Protein 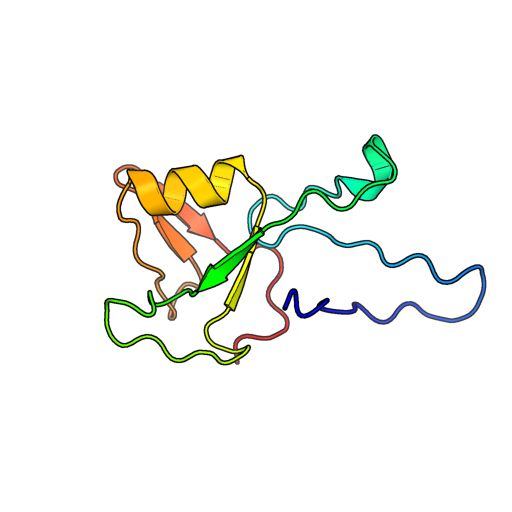AF-A0A9E3M860-F1 (afdb_monomer_lite)

Radius of gyration: 14.05 Å; chains: 1; bounding box: 30×41×35 Å

Sequence (97 aa):
MVYLLTVPEGPISKNRLIVTLQICRWAPRDNYGRLLCQGHHLQWLSRGGRDVLQNMVLICPNHHVAVHRCDSPFDYQHHAFHFPTHKERLLLNTHLK

Structure (mmCIF, N/CA/C/O backbone):
data_AF-A0A9E3M860-F1
#
_entry.id   AF-A0A9E3M860-F1
#
loop_
_atom_site.group_PDB
_atom_site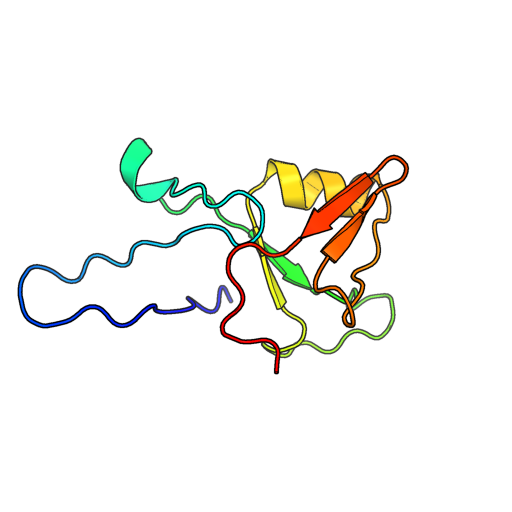.id
_atom_site.type_symbol
_atom_site.label_atom_id
_atom_site.label_alt_id
_atom_site.label_comp_id
_atom_site.label_asym_id
_atom_site.label_entity_id
_atom_site.label_seq_id
_atom_site.pdbx_PDB_ins_code
_atom_site.Cartn_x
_atom_site.Cartn_y
_atom_site.Cartn_z
_atom_site.occupancy
_atom_site.B_iso_or_equiv
_atom_site.auth_seq_id
_atom_site.auth_comp_id
_atom_site.auth_asym_id
_atom_site.auth_atom_id
_atom_site.pdbx_PDB_model_num
ATOM 1 N N . MET A 1 1 ? 1.948 -14.311 7.540 1.00 30.84 1 MET A N 1
ATOM 2 C CA . MET A 1 1 ? 1.380 -15.293 6.592 1.00 30.84 1 MET A CA 1
ATOM 3 C C . MET A 1 1 ? 0.975 -14.525 5.337 1.00 30.84 1 MET A C 1
ATOM 5 O O . MET A 1 1 ? 0.112 -13.667 5.430 1.00 30.84 1 MET A O 1
ATOM 9 N N . VAL A 1 2 ? 1.687 -14.688 4.215 1.00 36.62 2 VAL A N 1
ATOM 10 C CA . VAL A 1 2 ? 1.379 -13.973 2.960 1.00 36.62 2 VAL A CA 1
ATOM 11 C C . VAL A 1 2 ? 0.257 -14.742 2.271 1.00 36.62 2 VAL A C 1
ATOM 13 O O . VAL A 1 2 ? 0.501 -15.807 1.710 1.00 36.62 2 VAL A O 1
ATOM 16 N N . TYR A 1 3 ? -0.975 -14.246 2.363 1.00 39.41 3 TYR A N 1
ATOM 17 C CA . TYR A 1 3 ? -2.092 -14.787 1.597 1.00 39.41 3 TYR A CA 1
ATOM 18 C C . TYR A 1 3 ? -1.824 -14.503 0.114 1.00 39.41 3 TYR A C 1
ATOM 20 O O . TYR A 1 3 ? -1.877 -13.361 -0.339 1.00 39.41 3 TYR A O 1
ATOM 28 N N . LEU A 1 4 ? -1.438 -15.542 -0.626 1.00 46.22 4 LEU A N 1
ATOM 29 C CA . LEU A 1 4 ? -1.261 -15.489 -2.072 1.00 46.22 4 LEU A CA 1
ATOM 30 C C . LEU A 1 4 ? -2.645 -15.299 -2.699 1.00 46.22 4 LEU A C 1
ATOM 32 O O . LEU A 1 4 ? -3.435 -16.238 -2.746 1.00 46.22 4 LEU A O 1
ATOM 36 N N . LEU A 1 5 ? -2.938 -14.084 -3.163 1.00 45.94 5 LEU A N 1
ATOM 37 C CA . LEU A 1 5 ? -4.055 -13.841 -4.069 1.00 45.94 5 LEU A CA 1
ATOM 38 C C . LEU A 1 5 ? -3.736 -14.582 -5.372 1.00 45.94 5 LEU A C 1
ATOM 40 O O . LEU A 1 5 ? -2.903 -14.146 -6.165 1.00 45.94 5 LEU A O 1
ATOM 44 N N . THR A 1 6 ? -4.327 -15.758 -5.548 1.00 42.62 6 THR A N 1
ATOM 45 C CA . THR A 1 6 ? -4.232 -16.518 -6.788 1.00 42.62 6 THR A CA 1
ATOM 46 C C . THR A 1 6 ? -5.158 -15.874 -7.816 1.00 42.62 6 THR A C 1
ATOM 48 O O . THR A 1 6 ? -6.369 -15.796 -7.622 1.00 42.62 6 THR A O 1
ATOM 51 N N . VAL A 1 7 ? -4.596 -15.395 -8.924 1.00 39.78 7 VAL A N 1
ATOM 52 C CA . VAL A 1 7 ? -5.362 -15.249 -10.168 1.00 39.78 7 VAL A CA 1
ATOM 53 C C . VAL A 1 7 ? -5.475 -16.646 -10.795 1.00 39.78 7 VAL A C 1
ATOM 55 O O . VAL A 1 7 ? -4.448 -17.314 -10.933 1.00 39.78 7 VAL A O 1
ATOM 58 N N . PRO A 1 8 ? -6.685 -17.157 -11.090 1.00 36.91 8 PRO A N 1
ATOM 59 C CA . PRO A 1 8 ? -6.832 -18.464 -11.713 1.00 36.91 8 PRO A CA 1
ATOM 60 C C . PRO A 1 8 ? -6.497 -18.349 -13.203 1.00 36.91 8 PRO A C 1
ATOM 62 O O . PRO A 1 8 ? -7.168 -17.630 -13.937 1.00 36.91 8 PRO A O 1
ATOM 65 N N . GLU A 1 9 ? -5.465 -19.062 -13.645 1.00 45.44 9 GLU A N 1
ATOM 66 C CA . GLU A 1 9 ? -5.149 -19.220 -15.067 1.00 45.44 9 GLU A CA 1
ATOM 67 C C . GLU A 1 9 ? -5.814 -20.489 -15.623 1.00 45.44 9 GLU A C 1
ATOM 69 O O . GLU A 1 9 ? -5.917 -21.510 -14.936 1.00 45.44 9 GLU A O 1
ATOM 74 N N . GLY A 1 10 ? -6.271 -20.398 -16.876 1.00 35.84 10 GLY A N 1
ATOM 75 C CA . GLY A 1 10 ? -6.856 -21.491 -17.659 1.00 35.84 10 GLY A CA 1
ATOM 76 C C . GLY A 1 10 ? -5.868 -22.623 -18.001 1.00 35.84 10 GLY A C 1
ATOM 77 O O . GLY A 1 10 ? -4.726 -22.637 -17.536 1.00 35.84 10 GLY A O 1
ATOM 78 N N . PRO A 1 11 ? -6.299 -23.632 -18.784 1.00 43.53 11 PRO A N 1
ATOM 79 C CA . PRO A 1 11 ? -5.675 -24.946 -18.746 1.00 43.53 11 PRO A CA 1
ATOM 80 C C . PRO A 1 11 ? -4.343 -25.032 -19.517 1.00 43.53 11 PRO A C 1
ATOM 82 O O . PRO A 1 11 ? -4.287 -24.850 -20.728 1.00 43.53 11 PRO A O 1
ATOM 85 N N . ILE A 1 12 ? -3.330 -25.488 -18.765 1.00 45.56 12 ILE A N 1
ATOM 86 C CA . ILE A 1 12 ? -2.142 -26.281 -19.148 1.00 45.56 12 ILE A CA 1
ATOM 87 C C . ILE A 1 12 ? -0.889 -25.499 -19.611 1.00 45.56 12 ILE A C 1
ATOM 89 O O . ILE A 1 12 ? -0.614 -25.349 -20.794 1.00 45.56 12 ILE A O 1
ATOM 93 N N . SER A 1 13 ? -0.010 -25.145 -18.661 1.00 35.84 13 SER A N 1
ATOM 94 C CA . SER A 1 13 ? 1.319 -25.786 -18.499 1.00 35.84 13 SER A CA 1
ATOM 95 C C . SER A 1 13 ? 2.120 -25.151 -17.340 1.00 35.84 13 SER A C 1
ATOM 97 O O . SER A 1 13 ? 2.408 -23.963 -17.345 1.00 35.84 13 SER A O 1
ATOM 99 N N . LYS A 1 14 ? 2.510 -25.974 -16.349 1.00 40.56 14 LYS A N 1
ATOM 100 C CA . LYS A 1 14 ? 3.376 -25.663 -15.183 1.00 40.56 14 LYS A CA 1
ATOM 101 C C . LYS A 1 14 ? 2.843 -24.563 -14.242 1.00 40.56 14 LYS A C 1
ATOM 103 O O . LYS A 1 14 ? 2.937 -23.387 -14.554 1.00 40.56 14 LYS A O 1
ATOM 108 N N . ASN A 1 15 ? 2.377 -24.957 -13.049 1.00 44.25 15 ASN A N 1
ATOM 109 C CA . ASN A 1 15 ? 1.962 -24.098 -11.921 1.00 44.25 15 ASN A CA 1
ATOM 110 C C . ASN A 1 15 ? 2.904 -22.898 -11.672 1.00 44.25 15 ASN A C 1
ATOM 112 O O . ASN A 1 15 ? 3.792 -22.951 -10.817 1.00 44.25 15 ASN A O 1
ATOM 116 N N . ARG A 1 16 ? 2.712 -21.797 -12.399 1.00 51.34 16 ARG A N 1
ATOM 117 C CA . ARG A 1 16 ? 3.502 -20.574 -12.279 1.00 51.34 16 ARG A CA 1
ATOM 118 C C . ARG A 1 16 ? 2.598 -19.501 -11.697 1.00 51.34 16 ARG A C 1
ATOM 120 O O . ARG A 1 16 ? 1.874 -18.825 -12.411 1.00 51.34 16 ARG A O 1
ATOM 127 N N . LEU A 1 17 ? 2.641 -19.365 -10.375 1.00 54.19 17 LEU A N 1
ATOM 128 C CA . LEU A 1 17 ? 1.980 -18.268 -9.674 1.00 54.19 17 LEU A CA 1
ATOM 129 C C . LEU A 1 17 ? 2.667 -16.952 -10.060 1.00 54.19 17 LEU A C 1
ATOM 131 O O . LEU A 1 17 ? 3.754 -16.643 -9.556 1.00 54.19 17 LEU A O 1
ATOM 135 N N . ILE A 1 18 ? 2.050 -16.196 -10.966 1.00 57.88 18 ILE A N 1
ATOM 136 C CA . ILE A 1 18 ? 2.423 -14.809 -11.235 1.00 57.88 18 ILE A CA 1
ATOM 137 C C . ILE A 1 18 ? 1.825 -13.975 -10.106 1.00 57.88 18 ILE A C 1
ATOM 139 O O . ILE A 1 18 ? 0.611 -13.900 -9.937 1.00 57.88 18 ILE A O 1
ATOM 143 N N . VAL A 1 19 ? 2.695 -13.387 -9.289 1.00 70.62 19 VAL A N 1
ATOM 144 C CA . VAL A 1 19 ? 2.286 -12.479 -8.217 1.00 70.62 19 VAL A CA 1
ATOM 145 C C . VAL A 1 19 ? 2.588 -11.069 -8.681 1.00 70.62 19 VAL A C 1
ATOM 147 O O . VAL A 1 19 ? 3.741 -10.630 -8.683 1.00 70.62 19 VAL A O 1
ATOM 150 N N . THR A 1 20 ? 1.533 -10.383 -9.092 1.00 81.69 20 THR A N 1
ATOM 151 C CA . THR A 1 20 ? 1.584 -8.996 -9.530 1.00 81.69 20 THR A CA 1
ATOM 152 C C . THR A 1 20 ? 1.165 -8.087 -8.378 1.00 81.69 20 THR A C 1
ATOM 154 O O . THR A 1 20 ? 0.159 -8.326 -7.713 1.00 81.69 20 THR A O 1
ATOM 157 N N . LEU A 1 21 ? 1.957 -7.050 -8.114 1.00 91.06 21 LEU A N 1
ATOM 158 C CA . LEU A 1 21 ? 1.765 -6.175 -6.957 1.00 91.06 21 LEU A CA 1
ATOM 159 C C . LEU A 1 21 ? 0.602 -5.203 -7.152 1.00 91.06 21 LEU A C 1
ATOM 161 O O . LEU A 1 21 ? 0.416 -4.655 -8.238 1.00 91.06 21 LEU A O 1
ATOM 165 N N . GLN A 1 22 ? -0.156 -4.954 -6.084 1.00 95.19 22 GLN A N 1
ATOM 166 C CA . GLN A 1 22 ? -1.475 -4.332 -6.203 1.00 95.19 22 GLN A CA 1
ATOM 167 C C . GLN A 1 22 ? -1.447 -2.833 -6.511 1.00 95.19 22 GLN A C 1
ATOM 169 O O . GLN A 1 22 ? -2.411 -2.347 -7.088 1.00 95.19 22 GLN A O 1
ATOM 174 N N . ILE A 1 23 ? -0.361 -2.114 -6.201 1.00 95.88 23 ILE A N 1
ATOM 175 C CA . ILE A 1 23 ? -0.214 -0.682 -6.532 1.00 95.88 23 ILE A CA 1
ATOM 176 C C . ILE A 1 23 ? 0.512 -0.480 -7.867 1.00 95.88 23 ILE A C 1
ATOM 178 O O . ILE A 1 23 ? -0.009 0.178 -8.752 1.00 95.88 23 ILE A O 1
ATOM 182 N N . CYS A 1 24 ? 1.695 -1.069 -8.065 1.00 94.38 24 CYS A N 1
ATOM 183 C CA . CYS A 1 24 ? 2.536 -0.757 -9.232 1.00 94.38 24 CYS A CA 1
ATOM 184 C C . CYS A 1 24 ? 2.489 -1.777 -10.374 1.00 94.38 24 CYS A C 1
ATOM 186 O O . CYS A 1 24 ? 3.204 -1.620 -11.360 1.00 94.38 24 CYS A O 1
ATOM 188 N N . ARG A 1 25 ? 1.715 -2.860 -10.232 1.00 92.06 25 ARG A N 1
ATOM 189 C CA . ARG A 1 25 ? 1.658 -3.997 -11.171 1.00 92.06 25 ARG A CA 1
ATOM 190 C C . ARG A 1 25 ? 3.003 -4.647 -11.497 1.00 92.06 25 ARG A C 1
ATOM 192 O O . ARG A 1 25 ? 3.113 -5.411 -12.453 1.00 92.06 25 ARG A O 1
ATOM 199 N N . TRP A 1 26 ? 4.033 -4.384 -10.706 1.00 90.50 26 TRP A N 1
ATOM 200 C CA . TRP A 1 26 ? 5.320 -5.016 -10.925 1.00 90.50 26 TRP A CA 1
ATOM 201 C C . TRP A 1 26 ? 5.249 -6.500 -10.553 1.00 90.50 26 TRP A C 1
ATOM 203 O O . TRP A 1 26 ? 4.667 -6.859 -9.528 1.00 90.50 26 TRP A O 1
ATOM 213 N N . ALA A 1 27 ? 5.835 -7.354 -11.391 1.00 88.12 27 ALA A N 1
ATOM 214 C CA . ALA A 1 27 ? 5.903 -8.801 -11.207 1.00 88.12 27 ALA A CA 1
ATOM 215 C C . ALA A 1 27 ? 7.366 -9.212 -10.950 1.00 88.12 27 ALA A C 1
ATOM 217 O O . ALA A 1 27 ? 8.071 -9.641 -11.864 1.00 88.12 27 ALA A O 1
ATOM 218 N N . PRO A 1 28 ? 7.882 -9.066 -9.713 1.00 84.25 28 PRO A N 1
ATOM 219 C CA . PRO A 1 28 ? 9.300 -9.294 -9.419 1.00 84.25 28 PRO A CA 1
ATOM 220 C C . PRO A 1 28 ? 9.759 -10.725 -9.717 1.00 84.25 28 PRO A C 1
ATOM 222 O O . PRO A 1 28 ? 10.929 -10.946 -10.023 1.00 84.25 28 PRO A O 1
ATOM 225 N N . ARG A 1 29 ? 8.845 -11.701 -9.682 1.00 83.38 29 ARG A N 1
ATOM 226 C CA . ARG A 1 29 ? 9.161 -13.092 -10.019 1.00 83.38 29 ARG A CA 1
ATOM 227 C C . ARG A 1 29 ? 9.625 -13.250 -11.464 1.00 83.38 29 ARG A C 1
ATOM 229 O O . ARG A 1 29 ? 10.491 -14.086 -11.701 1.00 83.38 29 ARG A O 1
ATOM 236 N N . ASP A 1 30 ? 9.093 -12.468 -12.396 1.00 84.81 30 ASP A N 1
ATOM 237 C CA . ASP A 1 30 ? 9.472 -12.584 -13.806 1.00 84.81 30 ASP A CA 1
ATOM 238 C C . ASP A 1 30 ? 10.873 -12.038 -14.069 1.00 84.81 30 ASP A C 1
ATOM 240 O O . ASP A 1 30 ? 11.571 -12.550 -14.938 1.00 84.81 30 ASP A O 1
ATOM 244 N N . ASN A 1 31 ? 11.320 -11.081 -13.254 1.00 85.56 31 ASN A N 1
ATOM 245 C CA . ASN A 1 31 ? 12.644 -10.480 -13.384 1.00 85.56 31 ASN A CA 1
ATOM 246 C C . ASN A 1 31 ? 13.714 -11.185 -12.533 1.00 85.56 31 ASN A C 1
ATOM 248 O O . ASN A 1 31 ? 14.867 -11.259 -12.939 1.00 85.56 31 ASN A O 1
ATOM 252 N N . TYR A 1 32 ? 13.351 -11.708 -11.355 1.00 87.69 32 TYR A N 1
ATOM 253 C CA . TYR A 1 32 ? 14.320 -12.236 -10.379 1.00 87.69 32 TYR A CA 1
ATOM 254 C C . TYR A 1 32 ? 14.093 -13.696 -9.976 1.00 87.69 32 TYR A C 1
ATOM 256 O O . TYR A 1 32 ? 14.824 -14.225 -9.142 1.00 87.69 32 TYR A O 1
ATOM 264 N N . GLY A 1 33 ? 13.038 -14.353 -10.465 1.00 85.19 33 GLY A N 1
ATOM 265 C CA . GLY A 1 33 ? 12.669 -15.714 -10.050 1.00 85.19 33 GLY A CA 1
ATOM 266 C C . GLY A 1 33 ? 12.195 -15.834 -8.591 1.00 85.19 33 GLY A C 1
ATOM 267 O O . GLY A 1 33 ? 11.914 -16.937 -8.114 1.00 85.19 33 GLY A O 1
ATOM 268 N N . ARG A 1 34 ? 12.078 -14.714 -7.867 1.00 84.19 34 ARG A N 1
ATOM 269 C CA . ARG A 1 34 ? 11.711 -14.639 -6.445 1.00 84.19 34 ARG A CA 1
ATOM 270 C C . ARG A 1 34 ? 10.496 -13.737 -6.239 1.00 84.19 34 ARG A C 1
ATOM 272 O O . ARG A 1 34 ? 10.283 -12.784 -6.981 1.00 84.19 34 ARG A O 1
ATOM 279 N N . LEU A 1 35 ? 9.705 -14.028 -5.207 1.00 84.12 35 LEU A N 1
ATOM 280 C CA . LEU A 1 3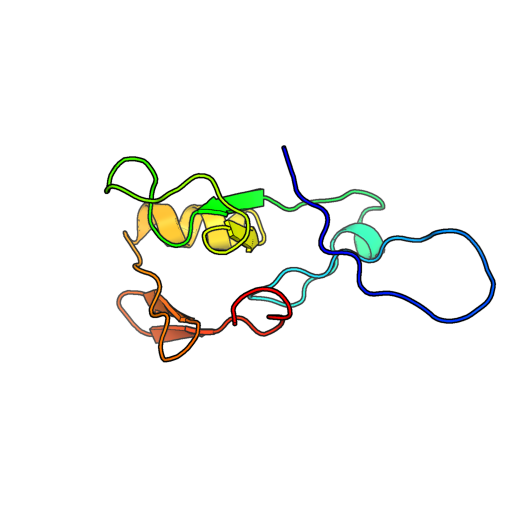5 ? 8.655 -13.116 -4.751 1.00 84.12 35 LEU A CA 1
ATOM 281 C C . LEU A 1 35 ? 9.300 -11.999 -3.937 1.00 84.12 35 LEU A C 1
ATOM 283 O O . LEU A 1 35 ? 9.922 -12.273 -2.916 1.00 84.12 35 LEU A O 1
ATOM 287 N N . LEU A 1 36 ? 9.139 -10.757 -4.390 1.00 88.00 36 LEU A N 1
ATOM 288 C CA . LEU A 1 36 ? 9.601 -9.560 -3.685 1.00 88.00 36 LEU A CA 1
ATOM 289 C C . LEU A 1 36 ? 8.387 -8.686 -3.358 1.00 88.00 36 LEU A C 1
ATOM 291 O O . LEU A 1 36 ? 8.144 -7.652 -3.978 1.00 88.00 36 LEU A O 1
ATOM 295 N N . CYS A 1 37 ? 7.576 -9.169 -2.422 1.00 89.12 37 CYS A N 1
ATOM 296 C CA . CYS A 1 37 ? 6.306 -8.570 -2.031 1.00 89.12 37 CYS A CA 1
ATOM 297 C C . CYS A 1 37 ? 6.162 -8.541 -0.508 1.00 89.12 37 CYS A C 1
ATOM 299 O O . CYS A 1 37 ? 6.700 -9.402 0.188 1.00 89.12 37 CYS A O 1
ATOM 301 N N . GLN A 1 38 ? 5.411 -7.571 0.002 1.00 93.00 38 GLN A N 1
ATOM 302 C CA . GLN A 1 38 ? 5.133 -7.399 1.423 1.00 93.00 38 GLN A CA 1
ATOM 303 C C . GLN A 1 38 ? 3.628 -7.241 1.629 1.00 93.00 38 GLN A C 1
ATOM 305 O O . GLN A 1 38 ? 2.961 -6.531 0.875 1.00 93.00 38 GLN A O 1
ATOM 310 N N . GLY A 1 39 ? 3.101 -7.954 2.624 1.00 93.62 39 GLY A N 1
ATOM 311 C CA . GLY A 1 39 ? 1.736 -7.758 3.093 1.00 93.62 39 GLY A CA 1
ATOM 312 C C . GLY A 1 39 ? 1.684 -6.542 4.009 1.00 93.62 39 GLY A C 1
ATOM 313 O O . GLY A 1 39 ? 2.530 -6.414 4.890 1.00 93.62 39 GLY A O 1
ATOM 314 N N . HIS A 1 40 ? 0.696 -5.684 3.807 1.00 96.88 40 HIS A N 1
ATOM 315 C CA . HIS A 1 40 ? 0.437 -4.516 4.638 1.00 96.88 40 HIS A CA 1
ATOM 316 C C . HIS A 1 40 ? -1.041 -4.478 5.017 1.00 96.88 40 HIS A C 1
ATOM 318 O O . HIS A 1 40 ? -1.888 -4.828 4.193 1.00 96.88 40 HIS A O 1
ATOM 324 N N . HIS A 1 41 ? -1.364 -4.057 6.239 1.00 97.81 41 HIS A N 1
ATOM 325 C CA . HIS A 1 41 ? -2.756 -3.878 6.643 1.00 97.81 41 HIS A CA 1
ATOM 326 C C . HIS A 1 41 ? -3.272 -2.496 6.225 1.00 97.81 41 HIS A C 1
ATOM 328 O O . HIS A 1 41 ? -2.684 -1.498 6.623 1.00 97.81 41 HIS A O 1
ATOM 334 N N . LEU A 1 42 ? -4.368 -2.428 5.461 1.00 97.31 42 LEU A N 1
ATOM 335 C CA . LEU A 1 42 ? -4.954 -1.182 4.933 1.00 97.31 42 LEU A CA 1
ATOM 336 C C . LEU A 1 42 ? -5.289 -0.184 6.054 1.00 97.31 42 LEU A C 1
ATOM 338 O O . LEU A 1 42 ? -4.930 0.988 5.986 1.00 97.31 42 LEU A O 1
ATOM 342 N N . GLN A 1 43 ? -5.942 -0.673 7.108 1.00 97.69 43 GLN A N 1
ATOM 343 C CA . GLN A 1 43 ? -6.005 -0.050 8.423 1.00 97.69 43 GLN A CA 1
ATOM 344 C C . GLN A 1 43 ? -4.987 -0.737 9.330 1.00 97.69 43 GLN A C 1
ATOM 346 O O . GLN A 1 43 ? -5.034 -1.954 9.529 1.00 97.69 43 GLN A O 1
ATOM 351 N N . TRP A 1 44 ? -4.085 0.042 9.917 1.00 97.56 44 TRP A N 1
ATOM 352 C CA . TRP A 1 44 ? -3.022 -0.498 10.757 1.00 97.56 44 TRP A CA 1
ATOM 353 C C . TRP A 1 44 ? -3.576 -1.219 11.984 1.00 97.56 44 TRP A C 1
ATOM 355 O O . TRP A 1 44 ? -4.479 -0.715 12.653 1.00 97.56 44 TRP A O 1
ATOM 365 N N . LEU A 1 45 ? -2.977 -2.362 12.334 1.00 97.50 45 LEU A N 1
ATOM 366 C CA . LEU A 1 45 ? -3.356 -3.128 13.528 1.00 97.50 45 LEU A CA 1
ATOM 367 C C . LEU A 1 45 ? -3.241 -2.286 14.808 1.00 97.50 45 LEU A C 1
ATOM 369 O O . LEU A 1 45 ? -4.139 -2.299 15.645 1.00 97.50 45 LEU A O 1
ATOM 373 N N . SER A 1 46 ? -2.185 -1.472 14.921 1.00 96.88 46 SER A N 1
ATOM 374 C CA . SER A 1 46 ? -1.983 -0.542 16.044 1.00 96.88 46 SER A CA 1
ATOM 375 C C . SER A 1 46 ? -3.037 0.568 16.133 1.00 96.88 46 SER A C 1
ATOM 377 O O . SER A 1 46 ? -3.121 1.253 17.147 1.00 96.88 46 SER A O 1
ATOM 379 N N . ARG A 1 47 ? -3.847 0.748 15.083 1.00 97.38 47 ARG A N 1
ATOM 380 C CA . ARG A 1 47 ? -4.929 1.736 14.979 1.00 97.38 47 ARG A CA 1
ATOM 381 C C . ARG A 1 47 ? -6.299 1.058 14.838 1.00 97.38 47 ARG A C 1
ATOM 383 O O . ARG A 1 47 ? -7.201 1.593 14.194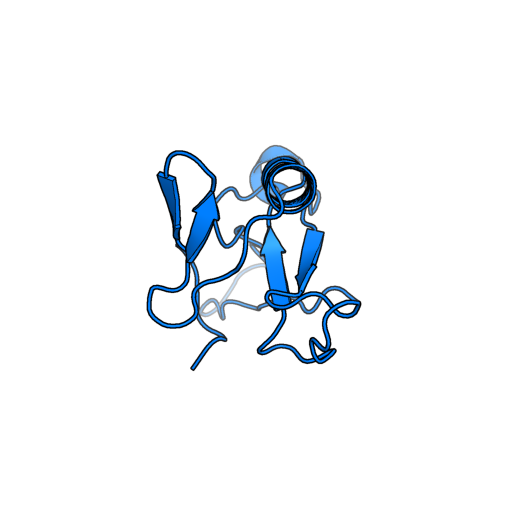 1.00 97.38 47 ARG A O 1
ATOM 390 N N . GLY A 1 48 ? -6.443 -0.141 15.407 1.00 97.12 48 GLY A N 1
ATOM 391 C CA . GLY A 1 48 ? -7.706 -0.886 15.452 1.00 97.12 48 GLY A CA 1
ATOM 392 C C . GLY A 1 48 ? -8.048 -1.665 14.179 1.00 97.12 48 GLY A C 1
ATOM 393 O O . GLY A 1 48 ? -9.167 -2.158 14.052 1.00 97.12 48 GLY A O 1
ATOM 394 N N . GLY A 1 49 ? -7.112 -1.791 13.235 1.00 97.12 49 GLY A N 1
ATOM 395 C CA . GLY A 1 49 ? -7.278 -2.647 12.065 1.00 97.12 49 GLY A CA 1
ATOM 396 C C . GLY A 1 49 ? -7.417 -4.121 12.448 1.00 97.12 49 GLY A C 1
ATOM 397 O O . GLY A 1 49 ? -6.790 -4.596 13.393 1.00 97.12 49 GLY A O 1
ATOM 398 N N . ARG A 1 50 ? -8.230 -4.865 11.694 1.00 96.56 50 ARG A N 1
ATOM 399 C CA . ARG A 1 50 ? -8.427 -6.309 11.899 1.00 96.56 50 ARG A CA 1
ATOM 400 C C . ARG A 1 50 ? -7.407 -7.120 11.104 1.00 96.56 50 ARG A C 1
ATOM 402 O O . ARG A 1 50 ? -7.097 -6.763 9.970 1.00 96.56 50 ARG A O 1
ATOM 409 N N . ASP A 1 51 ? -6.951 -8.246 11.641 1.00 95.25 51 ASP A N 1
ATOM 410 C CA . ASP A 1 51 ? -6.099 -9.185 10.899 1.00 95.25 51 ASP A CA 1
ATOM 411 C C . ASP A 1 51 ? -6.947 -10.112 10.008 1.00 95.25 51 ASP A C 1
ATOM 413 O O . ASP A 1 51 ? -7.194 -11.274 10.318 1.00 95.25 51 ASP A O 1
ATOM 417 N N . VAL A 1 52 ? -7.489 -9.549 8.925 1.00 92.75 52 VAL A N 1
ATOM 418 C CA . VAL A 1 52 ? -8.348 -10.244 7.952 1.00 92.75 52 VAL A CA 1
ATOM 419 C C . VAL A 1 52 ? -7.945 -9.875 6.530 1.00 92.75 52 VAL A C 1
ATOM 421 O O . VAL A 1 52 ? -7.435 -8.781 6.293 1.00 92.75 52 VAL A O 1
ATOM 424 N N . LEU A 1 53 ? -8.233 -10.745 5.558 1.00 90.25 53 LEU A N 1
ATOM 425 C CA . LEU A 1 53 ? -7.848 -10.528 4.158 1.00 90.25 53 LEU A CA 1
ATOM 426 C C . LEU A 1 53 ? -8.406 -9.215 3.580 1.00 90.25 53 LEU A C 1
ATOM 428 O O . LEU A 1 53 ? -7.711 -8.536 2.832 1.00 90.25 53 LEU A O 1
ATOM 432 N N . GLN A 1 54 ? -9.623 -8.816 3.967 1.00 93.31 54 GLN A N 1
ATOM 433 C CA . GLN A 1 54 ? -10.249 -7.555 3.531 1.00 93.31 54 GLN A CA 1
ATOM 434 C C . GLN A 1 54 ? -9.549 -6.307 4.086 1.00 93.31 54 GLN A C 1
ATOM 436 O O . GLN A 1 54 ? -9.839 -5.197 3.662 1.00 93.31 54 GLN A O 1
ATOM 441 N N . ASN A 1 55 ? -8.641 -6.478 5.044 1.00 96.00 55 ASN A N 1
ATOM 442 C CA . ASN A 1 55 ? -7.802 -5.417 5.575 1.00 96.00 55 ASN A CA 1
ATOM 443 C C . ASN A 1 55 ? -6.339 -5.599 5.153 1.00 96.00 55 ASN A C 1
ATOM 445 O O . ASN A 1 55 ? -5.468 -4.992 5.752 1.00 96.00 55 ASN A O 1
ATOM 449 N N . MET A 1 56 ? -6.029 -6.443 4.167 1.00 95.62 56 MET A N 1
ATOM 450 C CA . MET A 1 56 ? -4.658 -6.665 3.706 1.00 95.62 56 MET A CA 1
ATOM 451 C C . MET A 1 56 ? -4.457 -6.192 2.269 1.00 95.62 56 MET A C 1
ATOM 453 O O . MET A 1 56 ? -5.381 -6.196 1.462 1.00 95.62 56 MET A O 1
ATOM 457 N N . VAL A 1 57 ? -3.223 -5.831 1.934 1.00 95.62 57 VAL A N 1
ATOM 458 C CA . VAL A 1 57 ? -2.771 -5.546 0.571 1.00 95.62 57 VAL A CA 1
ATOM 459 C C . VAL A 1 57 ? -1.365 -6.095 0.354 1.00 95.62 57 VAL A C 1
ATOM 461 O O . VAL A 1 57 ? -0.551 -6.126 1.276 1.00 95.62 57 VAL A O 1
ATOM 464 N N . LEU A 1 58 ? -1.074 -6.530 -0.868 1.00 93.81 58 LEU A N 1
ATOM 465 C CA . LEU A 1 58 ? 0.224 -7.029 -1.298 1.00 93.81 58 LEU A CA 1
ATOM 466 C C . LEU A 1 58 ? 0.937 -6.002 -2.189 1.00 93.81 58 LEU A C 1
ATOM 468 O O . LEU A 1 58 ? 0.525 -5.736 -3.321 1.00 93.81 58 LEU A O 1
ATOM 472 N N . ILE A 1 59 ? 2.032 -5.434 -1.689 1.00 95.62 59 ILE A N 1
ATOM 473 C CA . ILE A 1 59 ? 2.744 -4.304 -2.311 1.00 95.62 59 ILE A CA 1
ATOM 474 C C . ILE A 1 59 ? 4.259 -4.544 -2.381 1.00 95.62 59 ILE A C 1
ATOM 476 O O . ILE A 1 59 ? 4.771 -5.513 -1.819 1.00 95.62 59 ILE A O 1
ATOM 480 N N . CYS A 1 60 ? 4.993 -3.705 -3.124 1.00 94.88 60 CYS A N 1
ATOM 481 C CA . CYS A 1 60 ? 6.459 -3.811 -3.186 1.00 94.88 60 CYS A CA 1
ATOM 482 C C . CYS A 1 60 ? 7.105 -3.201 -1.930 1.00 94.88 60 CYS A C 1
ATOM 484 O O . CYS A 1 60 ? 6.470 -2.372 -1.273 1.00 94.88 60 CYS A O 1
ATOM 486 N N . PRO A 1 61 ? 8.380 -3.524 -1.634 1.00 95.62 61 PRO A N 1
ATOM 487 C CA . PRO A 1 61 ? 9.102 -2.907 -0.522 1.00 95.62 61 PRO A CA 1
ATOM 488 C C . PRO A 1 61 ? 9.117 -1.372 -0.558 1.00 95.62 61 PRO A C 1
ATOM 490 O O . PRO A 1 61 ? 8.951 -0.742 0.482 1.00 95.62 61 PRO A O 1
ATOM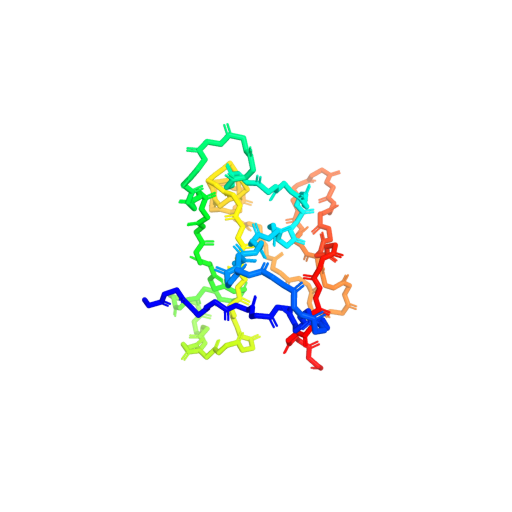 493 N N . ASN A 1 62 ? 9.239 -0.759 -1.743 1.00 96.75 62 ASN A N 1
ATOM 494 C CA . ASN A 1 62 ? 9.253 0.704 -1.869 1.00 96.75 62 ASN A CA 1
ATOM 495 C C . ASN A 1 62 ? 7.910 1.321 -1.453 1.00 96.75 62 ASN A C 1
ATOM 497 O O . ASN A 1 62 ? 7.897 2.240 -0.641 1.00 96.75 62 ASN A O 1
ATOM 501 N N . HIS A 1 63 ? 6.786 0.787 -1.944 1.00 97.69 63 HIS A N 1
ATOM 502 C CA . HIS A 1 63 ? 5.455 1.271 -1.560 1.00 97.69 63 HIS A CA 1
ATOM 503 C C . HIS A 1 63 ? 5.164 0.999 -0.084 1.00 97.69 63 HIS A C 1
ATOM 505 O O . HIS A 1 63 ? 4.587 1.845 0.587 1.00 97.69 63 HIS A O 1
ATOM 511 N N . HIS A 1 64 ? 5.595 -0.146 0.451 1.00 98.00 64 HIS A N 1
ATOM 512 C CA . HIS A 1 64 ? 5.395 -0.454 1.865 1.00 98.00 64 HIS A CA 1
ATOM 513 C C . HIS A 1 64 ? 6.118 0.541 2.777 1.00 98.00 64 HIS A C 1
ATOM 515 O O . HIS A 1 64 ? 5.523 1.079 3.710 1.00 98.00 64 HIS A O 1
ATOM 521 N N . VAL A 1 65 ? 7.384 0.843 2.468 1.00 98.19 65 VAL A N 1
ATOM 522 C CA . VAL A 1 65 ? 8.146 1.872 3.182 1.00 98.19 65 VAL A CA 1
ATOM 523 C C . VAL A 1 65 ? 7.511 3.250 2.996 1.00 98.19 65 VAL A C 1
ATOM 525 O O . VAL A 1 65 ? 7.410 3.983 3.976 1.00 98.19 65 VAL A O 1
ATOM 528 N N . ALA A 1 66 ? 7.057 3.601 1.789 1.00 98.31 66 ALA A N 1
ATOM 529 C CA . ALA A 1 66 ? 6.400 4.881 1.524 1.00 98.31 66 ALA A CA 1
ATOM 530 C C . ALA A 1 66 ? 5.129 5.059 2.368 1.00 98.31 66 ALA A C 1
ATOM 532 O O . ALA A 1 66 ? 5.006 6.068 3.056 1.00 98.31 66 ALA A O 1
ATOM 533 N N . VAL A 1 67 ? 4.232 4.064 2.394 1.00 98.38 67 VAL A N 1
ATOM 534 C CA . VAL A 1 67 ? 2.990 4.104 3.190 1.00 98.38 67 VAL A CA 1
ATOM 535 C C . VAL A 1 67 ? 3.290 4.332 4.671 1.00 98.38 67 VAL A C 1
ATOM 537 O O . VAL A 1 67 ? 2.674 5.190 5.302 1.00 98.38 67 VAL A O 1
ATOM 540 N N . HIS A 1 68 ? 4.275 3.617 5.225 1.00 98.06 68 HIS A N 1
ATOM 541 C CA . HIS A 1 68 ? 4.670 3.795 6.621 1.00 98.06 68 HIS A CA 1
ATOM 542 C C . HIS A 1 68 ? 5.334 5.148 6.891 1.00 98.06 68 HIS A C 1
ATOM 544 O O . HIS A 1 68 ? 5.016 5.792 7.888 1.00 98.06 68 HIS A O 1
ATOM 550 N N . ARG A 1 69 ? 6.260 5.590 6.032 1.00 98.25 69 ARG A N 1
ATOM 551 C CA . ARG A 1 69 ? 7.000 6.844 6.240 1.00 98.25 69 ARG A CA 1
ATOM 552 C C . ARG A 1 69 ? 6.143 8.086 6.057 1.00 98.25 69 ARG A C 1
ATOM 554 O O . ARG A 1 69 ? 6.397 9.085 6.719 1.00 98.25 69 ARG A O 1
ATOM 561 N N . CYS A 1 70 ? 5.165 8.028 5.163 1.00 98.25 70 CYS A N 1
ATOM 562 C CA . CYS A 1 70 ? 4.265 9.137 4.879 1.00 98.25 70 CYS A CA 1
ATOM 563 C C . CYS A 1 70 ? 2.968 9.078 5.697 1.00 98.25 70 CYS A C 1
ATOM 565 O O . CYS A 1 70 ? 2.079 9.882 5.431 1.00 98.25 70 CYS A O 1
ATOM 567 N N . ASP A 1 71 ? 2.848 8.133 6.639 1.00 98.06 71 ASP A N 1
ATOM 568 C CA . ASP A 1 71 ? 1.636 7.880 7.429 1.00 98.06 71 ASP A CA 1
ATOM 569 C C . ASP A 1 71 ? 0.357 7.881 6.572 1.00 98.06 71 ASP A C 1
ATOM 571 O O . ASP A 1 71 ? -0.635 8.538 6.880 1.00 98.06 71 ASP A O 1
ATOM 575 N N . SER A 1 72 ? 0.422 7.217 5.416 1.00 98.31 72 SER A N 1
ATOM 576 C CA . SER A 1 72 ? -0.575 7.371 4.356 1.00 98.31 72 SER A CA 1
ATOM 577 C C . SER A 1 72 ? -1.792 6.479 4.612 1.00 98.31 72 SER A C 1
ATOM 579 O O . SER A 1 72 ? -1.661 5.254 4.540 1.00 98.31 72 SER A O 1
ATOM 581 N N . PRO A 1 73 ? -2.983 7.041 4.899 1.00 98.06 73 PRO A N 1
ATOM 582 C CA . PRO A 1 73 ? -4.176 6.245 5.151 1.00 98.06 73 PRO A CA 1
ATOM 583 C C . PRO A 1 73 ? -4.732 5.652 3.853 1.00 98.06 73 PRO A C 1
ATOM 585 O O . PRO A 1 73 ? -4.594 6.229 2.768 1.00 98.06 73 PRO A O 1
ATOM 588 N N . PHE A 1 74 ? -5.409 4.510 3.976 1.00 98.25 74 PHE A N 1
ATOM 589 C CA . PHE A 1 74 ? -6.158 3.919 2.875 1.00 98.25 74 PHE A CA 1
ATOM 590 C C . PHE A 1 74 ? -7.587 4.467 2.815 1.00 98.25 74 PHE A C 1
ATOM 592 O O . PHE A 1 74 ? -8.326 4.455 3.798 1.00 98.25 74 PHE A O 1
ATOM 599 N N . ASP A 1 75 ? -7.987 4.907 1.632 1.00 96.56 75 ASP A N 1
ATOM 600 C CA . ASP A 1 75 ? -9.335 5.340 1.298 1.00 96.56 75 ASP A CA 1
ATOM 601 C C . ASP A 1 75 ? -10.071 4.204 0.594 1.00 96.56 75 ASP A C 1
ATOM 603 O O . ASP A 1 75 ? -9.803 3.883 -0.569 1.00 96.56 75 ASP A O 1
ATOM 607 N N . TYR A 1 76 ? -11.011 3.604 1.321 1.00 94.50 76 TYR A N 1
ATOM 608 C CA . TYR A 1 76 ? -11.828 2.492 0.847 1.00 94.50 76 TYR A CA 1
ATOM 609 C C . TYR A 1 76 ? -12.802 2.894 -0.265 1.00 94.50 76 TYR A C 1
ATOM 611 O O . TYR A 1 76 ? -13.127 2.059 -1.099 1.00 94.50 76 TYR A O 1
ATOM 619 N N . GLN A 1 77 ? -13.229 4.158 -0.338 1.00 94.19 77 GLN A N 1
ATOM 620 C CA . GLN A 1 77 ? -14.142 4.612 -1.388 1.00 94.19 77 GLN A CA 1
ATOM 621 C C . GLN A 1 77 ? -13.438 4.661 -2.750 1.00 94.19 77 GLN A C 1
ATOM 623 O O . GLN A 1 77 ? -14.021 4.297 -3.770 1.00 94.19 77 GLN A O 1
ATOM 628 N N . HIS A 1 78 ? -12.175 5.090 -2.777 1.00 95.50 78 HIS A N 1
ATOM 629 C CA . HIS A 1 78 ? -11.404 5.217 -4.020 1.00 95.50 78 HIS A CA 1
ATOM 630 C C . HIS A 1 78 ? -10.408 4.070 -4.255 1.00 95.50 78 HIS A C 1
ATOM 632 O O . HIS A 1 78 ? -9.749 4.032 -5.305 1.00 95.50 78 HIS A O 1
ATOM 638 N N . HIS A 1 79 ? -10.312 3.145 -3.295 1.00 96.69 79 HIS A N 1
ATOM 639 C CA . HIS A 1 79 ? -9.314 2.081 -3.217 1.00 96.69 79 HIS A CA 1
ATOM 640 C C . HIS A 1 79 ? -7.893 2.614 -3.432 1.00 96.69 79 HIS A C 1
ATOM 642 O O . HIS A 1 79 ? -7.182 2.170 -4.337 1.00 96.69 79 H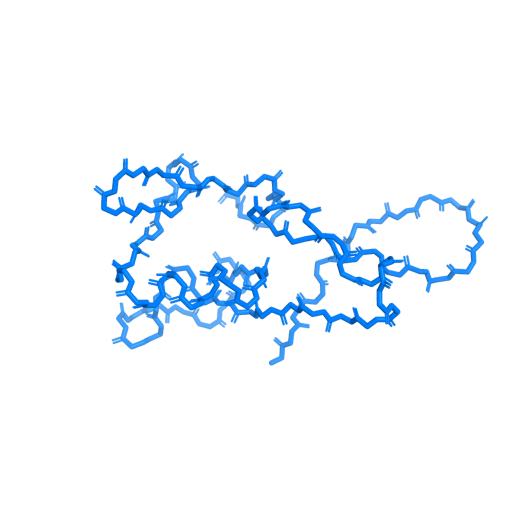IS A O 1
ATOM 648 N N . ALA A 1 80 ? -7.500 3.616 -2.644 1.00 97.88 80 ALA A N 1
ATOM 649 C CA . ALA A 1 80 ? -6.242 4.334 -2.829 1.00 97.88 80 ALA A CA 1
ATOM 650 C C . ALA A 1 80 ? -5.561 4.685 -1.507 1.00 97.88 80 ALA A C 1
ATOM 652 O O . ALA A 1 80 ? -6.230 5.053 -0.547 1.00 97.88 80 ALA A O 1
ATOM 653 N N . PHE A 1 81 ? -4.230 4.662 -1.483 1.00 98.44 81 PHE A N 1
ATOM 654 C CA . PHE A 1 81 ? -3.466 5.317 -0.424 1.00 98.44 81 PHE A CA 1
ATOM 655 C C . PHE A 1 81 ? -3.382 6.816 -0.698 1.00 98.44 81 PHE A C 1
ATOM 657 O O . PHE A 1 81 ? -3.122 7.234 -1.830 1.00 98.44 81 PHE A O 1
ATOM 664 N N . HIS A 1 82 ? -3.610 7.624 0.335 1.00 98.31 82 HIS A N 1
ATOM 665 C CA . HIS A 1 82 ? -3.459 9.077 0.271 1.00 98.31 82 HIS A CA 1
ATOM 666 C C . HIS A 1 82 ? -2.076 9.472 0.766 1.00 98.31 82 HIS A C 1
ATOM 668 O O . HIS A 1 82 ? -1.806 9.457 1.965 1.00 98.31 82 HIS A O 1
ATOM 674 N N . PHE A 1 83 ? -1.212 9.841 -0.171 1.00 97.94 83 PHE A N 1
ATOM 675 C CA . PHE A 1 83 ? 0.082 10.441 0.120 1.00 97.94 83 PHE A CA 1
ATOM 676 C C . PHE A 1 83 ? -0.054 11.971 0.203 1.00 97.94 83 PHE A C 1
ATOM 678 O O . PHE A 1 83 ? -1.035 12.531 -0.292 1.00 97.94 83 PHE A O 1
ATOM 685 N N . PRO A 1 84 ? 0.933 12.689 0.770 1.00 97.12 84 PRO A N 1
ATOM 686 C CA . PRO A 1 84 ? 0.849 14.144 0.931 1.00 97.12 84 PRO A CA 1
ATOM 687 C C . PRO A 1 84 ? 0.611 14.932 -0.367 1.00 97.12 84 PRO A C 1
ATOM 689 O O . PRO A 1 84 ? -0.000 15.995 -0.334 1.00 97.12 84 PRO A O 1
ATOM 692 N N . THR A 1 85 ? 1.101 14.437 -1.507 1.00 96.75 85 THR A N 1
ATOM 693 C CA . THR A 1 85 ? 1.056 15.157 -2.794 1.00 96.75 85 THR A CA 1
ATOM 694 C C . THR A 1 85 ? 0.136 14.526 -3.833 1.00 96.75 85 THR A C 1
ATOM 696 O O . THR A 1 85 ? -0.161 15.155 -4.845 1.00 96.75 85 THR A O 1
ATOM 699 N N . HIS A 1 86 ? -0.289 13.280 -3.633 1.00 97.94 86 HIS A N 1
ATOM 700 C CA . HIS A 1 86 ? -1.038 12.515 -4.625 1.00 97.94 86 HIS A CA 1
ATOM 701 C C . HIS A 1 86 ? -1.722 11.308 -3.977 1.00 97.94 86 HIS A C 1
ATOM 703 O O . HIS A 1 86 ? -1.560 11.031 -2.791 1.00 97.94 86 HIS A O 1
ATOM 709 N N . LYS A 1 87 ? -2.488 10.562 -4.772 1.00 98.00 87 LYS A N 1
ATOM 710 C CA . LYS A 1 87 ? -3.061 9.280 -4.363 1.00 98.00 87 LYS A CA 1
ATOM 711 C C . LYS A 1 87 ? -2.527 8.180 -5.260 1.00 98.00 87 LYS A C 1
ATOM 713 O O . LYS A 1 87 ? -2.438 8.376 -6.471 1.00 98.00 87 LYS A O 1
ATOM 718 N N . GLU A 1 88 ? -2.269 7.014 -4.690 1.00 98.06 88 GLU A N 1
ATOM 719 C CA . GLU A 1 88 ? -1.933 5.822 -5.465 1.00 98.06 88 GLU A CA 1
ATOM 720 C C . GLU A 1 88 ? -3.018 4.767 -5.283 1.00 98.06 88 GLU A C 1
ATOM 722 O O . GLU A 1 88 ? -3.307 4.320 -4.172 1.00 98.06 88 GLU A O 1
ATOM 727 N N . ARG A 1 89 ? -3.656 4.392 -6.392 1.00 97.31 89 ARG A N 1
ATOM 728 C CA . ARG A 1 89 ? -4.772 3.443 -6.401 1.00 97.31 89 ARG A CA 1
ATOM 729 C C . ARG A 1 89 ? -4.268 2.007 -6.423 1.00 97.31 89 ARG A C 1
ATOM 731 O O . ARG A 1 89 ? -3.224 1.713 -7.002 1.00 97.31 89 ARG A O 1
ATOM 738 N N . LEU A 1 90 ? -5.075 1.095 -5.892 1.00 96.00 90 LEU A N 1
ATOM 739 C CA . LEU A 1 90 ? -4.926 -0.318 -6.203 1.00 96.00 90 LEU A CA 1
ATOM 740 C C . LEU A 1 90 ? -5.267 -0.528 -7.682 1.00 96.00 90 LEU A C 1
ATOM 742 O O . LEU A 1 90 ? -6.411 -0.361 -8.103 1.00 96.00 90 LEU A O 1
ATOM 746 N N . LEU A 1 91 ? -4.263 -0.891 -8.472 1.00 94.31 91 LEU A N 1
ATOM 747 C CA . LEU A 1 91 ? -4.412 -1.281 -9.871 1.00 94.31 91 LEU A CA 1
ATOM 748 C C . LEU A 1 91 ? -4.885 -2.733 -10.019 1.00 94.31 91 LEU A C 1
ATOM 750 O O . LEU A 1 91 ? -5.428 -3.091 -11.061 1.00 94.31 91 LEU A O 1
ATOM 754 N N . LEU A 1 92 ? -4.685 -3.562 -8.990 1.00 90.50 92 LEU A N 1
ATOM 755 C CA . LEU A 1 92 ? -5.241 -4.911 -8.892 1.00 90.50 92 LEU A CA 1
ATOM 756 C C . LEU A 1 92 ? -5.989 -5.055 -7.569 1.00 90.50 92 LEU A C 1
ATOM 758 O O . LEU A 1 92 ? -5.381 -5.058 -6.498 1.00 90.50 92 LEU A O 1
ATOM 762 N N . ASN A 1 93 ? -7.308 -5.194 -7.647 1.00 89.50 93 ASN A N 1
ATOM 763 C CA . ASN A 1 93 ? -8.177 -5.351 -6.490 1.00 89.50 93 ASN A CA 1
ATOM 764 C C . ASN A 1 93 ? -9.283 -6.361 -6.812 1.00 89.50 93 ASN A C 1
ATOM 766 O O . ASN A 1 93 ? -10.270 -6.022 -7.458 1.00 89.50 93 ASN A O 1
ATOM 770 N N . THR A 1 94 ? -9.087 -7.608 -6.394 1.00 85.38 94 THR A N 1
ATOM 771 C CA . THR A 1 94 ? -10.076 -8.686 -6.559 1.00 85.38 94 THR A CA 1
ATOM 772 C C . THR A 1 94 ? -10.680 -9.128 -5.227 1.00 85.38 94 THR A C 1
ATOM 774 O O . THR A 1 94 ? -11.553 -9.996 -5.209 1.00 85.38 94 THR A O 1
ATOM 777 N N . HIS A 1 95 ? -10.212 -8.559 -4.109 1.00 88.12 95 HIS A N 1
ATOM 778 C CA . HIS A 1 95 ? -10.500 -9.060 -2.765 1.00 88.12 95 HIS A CA 1
ATOM 779 C C . HIS A 1 95 ? -11.225 -8.062 -1.858 1.00 88.12 95 HIS A C 1
ATOM 781 O O . HIS A 1 95 ? -11.888 -8.506 -0.919 1.00 88.12 95 HIS A O 1
ATOM 787 N N . LEU A 1 96 ? -11.138 -6.755 -2.125 1.00 87.94 96 LEU A N 1
ATOM 788 C CA . LEU A 1 96 ? -11.946 -5.748 -1.435 1.00 87.94 96 LEU A CA 1
ATOM 789 C C . LEU A 1 96 ? -13.286 -5.632 -2.170 1.00 87.94 96 LEU A C 1
ATOM 791 O O . LEU A 1 96 ? -13.308 -5.331 -3.365 1.00 87.94 96 LEU A O 1
ATOM 795 N N . LYS A 1 97 ? -14.374 -5.947 -1.467 1.00 76.75 97 LYS A N 1
ATOM 796 C CA . LYS A 1 97 ? -15.758 -5.883 -1.951 1.00 76.75 97 LYS A CA 1
ATOM 797 C C . LYS A 1 97 ? -16.497 -4.750 -1.265 1.00 76.75 97 LYS A C 1
ATOM 799 O O . LYS A 1 97 ? -16.215 -4.550 -0.062 1.00 76.75 97 LYS A O 1
#

Foldseek 3Di:
DDDQPADDDDDDDDPDGQRQFFFPRDRVCVVPVDDQKDKDFLQHVVRVGDPDPLRIGIHGPVVVVQCVVQVWHADLVQQWTDGPPDITHGPDDPDHD

pLDDT: mean 84.14, std 20.52, range [30.84, 98.44]

Secondary structure (DSSP, 8-state):
-----PPPP-S-S--------TTT---HHHHHSS---EEEESS-GGGT--SSGGGEEEE-HHHHHHHHHTT--EETTTTEEE-SS-EEE-S--SS--